Protein AF-A0A8I1B5H4-F1 (afdb_monomer_lite)

Radius of gyration: 19.74 Å; chains: 1; bounding box: 43×34×50 Å

Organism: Burkholderia cepacia (NCBI:txid292)

Structure (mmCIF, N/CA/C/O backbone):
data_AF-A0A8I1B5H4-F1
#
_entry.id   AF-A0A8I1B5H4-F1
#
loop_
_atom_site.group_PDB
_atom_site.id
_atom_site.type_symbol
_atom_site.label_atom_id
_atom_site.label_alt_id
_atom_site.label_comp_id
_atom_site.label_asym_id
_atom_site.label_entity_id
_atom_site.label_seq_id
_atom_site.pdbx_PDB_ins_code
_atom_site.Cartn_x
_atom_site.Cartn_y
_atom_site.Cartn_z
_atom_site.occupancy
_atom_site.B_iso_or_equiv
_atom_site.auth_seq_id
_atom_site.auth_comp_id
_atom_site.auth_asym_id
_atom_site.auth_atom_id
_atom_site.pdbx_PDB_model_num
ATOM 1 N N . PRO A 1 1 ? -7.397 -10.567 -2.895 1.00 90.12 1 PRO A N 1
ATOM 2 C CA . PRO A 1 1 ? -8.429 -9.904 -2.059 1.00 90.12 1 PRO A CA 1
ATOM 3 C C . PRO A 1 1 ? -8.991 -10.766 -0.910 1.00 90.12 1 PRO A C 1
ATOM 5 O O . PRO A 1 1 ? -9.251 -10.203 0.142 1.00 90.12 1 PRO A O 1
ATOM 8 N N . HIS A 1 2 ? -9.172 -12.089 -1.064 1.00 95.25 2 HIS A N 1
ATOM 9 C CA . HIS A 1 2 ? -9.744 -12.956 -0.008 1.00 95.25 2 HIS A CA 1
ATOM 10 C C . HIS A 1 2 ? -8.944 -12.975 1.310 1.00 95.25 2 HIS A C 1
ATOM 12 O O . HIS A 1 2 ? -9.515 -13.156 2.378 1.00 95.25 2 HIS A O 1
ATOM 18 N N . GLU A 1 3 ? -7.638 -12.713 1.243 1.00 96.12 3 GLU A N 1
ATOM 19 C CA . GLU A 1 3 ? -6.755 -12.538 2.408 1.00 96.12 3 GLU A CA 1
ATOM 20 C C . GLU A 1 3 ? -6.475 -11.057 2.727 1.00 96.12 3 GLU A C 1
ATOM 22 O O . GLU A 1 3 ? -5.447 -10.719 3.315 1.00 96.12 3 GLU A O 1
ATOM 27 N N . LEU A 1 4 ? -7.339 -10.152 2.251 1.00 98.38 4 LEU A N 1
ATOM 28 C CA . LEU A 1 4 ? -7.228 -8.686 2.337 1.00 98.38 4 LEU A CA 1
ATOM 29 C C . LEU A 1 4 ? -6.009 -8.071 1.629 1.00 98.38 4 LEU A C 1
ATOM 31 O O . LEU A 1 4 ? -5.849 -6.850 1.637 1.00 98.38 4 LEU A O 1
ATOM 35 N N . VAL A 1 5 ? -5.166 -8.893 0.994 1.00 98.25 5 VAL A N 1
ATOM 36 C CA . VAL A 1 5 ? -3.992 -8.453 0.231 1.00 98.25 5 VAL A CA 1
ATOM 37 C C . VAL A 1 5 ? -4.422 -7.710 -1.034 1.00 98.25 5 VAL A C 1
ATOM 39 O O . VAL A 1 5 ? -5.245 -8.210 -1.816 1.00 98.25 5 VAL A O 1
ATOM 42 N N . VAL A 1 6 ? -3.819 -6.534 -1.220 1.00 98.12 6 VAL A N 1
ATOM 43 C CA . VAL A 1 6 ? -4.014 -5.612 -2.341 1.00 98.12 6 VAL A CA 1
ATOM 44 C C . VAL A 1 6 ? -2.845 -5.714 -3.329 1.00 98.12 6 VAL A C 1
ATOM 46 O O . VAL A 1 6 ? -3.059 -6.078 -4.481 1.00 98.12 6 VAL A O 1
ATOM 49 N N . TYR A 1 7 ? -1.607 -5.434 -2.897 1.00 97.44 7 TYR A N 1
ATOM 50 C CA . TYR A 1 7 ? -0.394 -5.562 -3.722 1.00 97.44 7 TYR A CA 1
ATOM 51 C C . TYR A 1 7 ? 0.890 -5.609 -2.873 1.00 97.44 7 TYR A C 1
ATOM 53 O O . TYR A 1 7 ? 0.864 -5.368 -1.668 1.00 97.44 7 TYR A O 1
ATOM 61 N N . GLY A 1 8 ? 2.032 -5.872 -3.524 1.00 94.56 8 GLY A N 1
ATOM 62 C CA . GLY A 1 8 ? 3.361 -5.704 -2.921 1.00 94.56 8 GLY A CA 1
ATOM 63 C C . GLY A 1 8 ? 3.672 -6.718 -1.820 1.00 94.56 8 GLY A C 1
ATOM 64 O O . GLY A 1 8 ? 4.007 -6.331 -0.705 1.00 94.56 8 GLY A O 1
ATOM 65 N N . GLY A 1 9 ? 3.530 -8.011 -2.120 1.00 95.81 9 GLY A N 1
ATOM 66 C CA . GLY A 1 9 ? 3.658 -9.070 -1.120 1.00 95.81 9 GLY A CA 1
ATOM 67 C C . GLY A 1 9 ? 2.400 -9.139 -0.260 1.00 95.81 9 GLY A C 1
ATOM 68 O O . GLY A 1 9 ? 1.340 -9.486 -0.769 1.00 95.81 9 GLY A O 1
ATOM 69 N N . ILE A 1 10 ? 2.513 -8.777 1.019 1.00 97.69 10 ILE A N 1
ATOM 70 C CA . ILE A 1 10 ? 1.434 -8.868 2.020 1.00 97.69 10 ILE A CA 1
ATOM 71 C C . ILE A 1 10 ? 0.784 -7.512 2.349 1.00 97.69 10 ILE A C 1
ATOM 73 O O . ILE A 1 10 ? 0.259 -7.326 3.444 1.00 97.69 10 ILE A O 1
ATOM 77 N N . GLY A 1 11 ? 0.834 -6.540 1.432 1.00 98.19 11 GLY A N 1
ATOM 78 C CA . GLY A 1 11 ? 0.196 -5.234 1.622 1.00 98.19 11 GLY A CA 1
ATOM 79 C C . GLY A 1 11 ? -1.324 -5.371 1.700 1.00 98.19 11 GLY A C 1
ATOM 80 O O . GLY A 1 11 ? -1.953 -5.709 0.696 1.00 98.19 11 GLY A O 1
ATOM 81 N N . ARG A 1 12 ? -1.919 -5.123 2.873 1.00 98.75 12 ARG A N 1
ATOM 82 C CA . ARG A 1 12 ? -3.348 -5.362 3.151 1.00 98.75 12 ARG A CA 1
ATOM 83 C C . ARG A 1 12 ? -4.142 -4.074 3.370 1.00 98.75 12 ARG A C 1
ATOM 85 O O . ARG A 1 12 ? -3.592 -3.054 3.775 1.00 98.75 12 ARG A O 1
ATOM 92 N N . ALA A 1 13 ? -5.451 -4.152 3.121 1.00 98.75 13 ALA A N 1
ATOM 93 C CA . ALA A 1 13 ? -6.395 -3.047 3.333 1.00 98.75 13 ALA A CA 1
ATOM 94 C C . ALA A 1 13 ? -6.891 -2.919 4.789 1.00 98.75 13 ALA A C 1
ATOM 96 O O . ALA A 1 13 ? -7.221 -1.821 5.239 1.00 98.75 13 ALA A O 1
ATOM 97 N N . ALA A 1 14 ? -6.944 -4.034 5.519 1.00 98.81 14 ALA A N 1
ATOM 98 C CA . ALA A 1 14 ? -7.291 -4.120 6.936 1.00 98.81 14 ALA A CA 1
ATOM 99 C C . ALA A 1 14 ? -6.529 -5.292 7.573 1.00 98.81 14 ALA A C 1
ATOM 101 O O . ALA A 1 14 ? -6.043 -6.174 6.860 1.00 98.81 14 ALA A O 1
ATOM 102 N N . ARG A 1 15 ? -6.407 -5.301 8.907 1.00 98.81 15 ARG A N 1
ATOM 103 C CA . ARG A 1 15 ? -5.566 -6.278 9.621 1.00 98.81 15 ARG A CA 1
ATOM 104 C C . ARG A 1 15 ? -6.038 -7.716 9.425 1.00 98.81 15 ARG A C 1
ATOM 106 O O . ARG A 1 15 ? -5.252 -8.604 9.126 1.00 98.81 15 ARG A O 1
ATOM 113 N N . ASN A 1 16 ? -7.331 -7.922 9.618 1.00 98.75 16 ASN A N 1
ATOM 114 C CA . ASN A 1 16 ? -8.046 -9.177 9.451 1.00 98.75 16 ASN A CA 1
ATOM 115 C C . ASN A 1 16 ? -9.522 -8.853 9.155 1.00 98.75 16 ASN A C 1
ATOM 117 O O . ASN A 1 16 ? -9.916 -7.682 9.164 1.00 98.75 16 ASN A O 1
ATOM 121 N N . TRP A 1 17 ? -10.329 -9.873 8.862 1.00 98.75 17 TRP A N 1
ATOM 122 C CA . TRP A 1 17 ? -11.728 -9.677 8.468 1.00 98.75 17 TRP A CA 1
ATOM 123 C C . TRP A 1 17 ? -12.580 -9.028 9.565 1.00 98.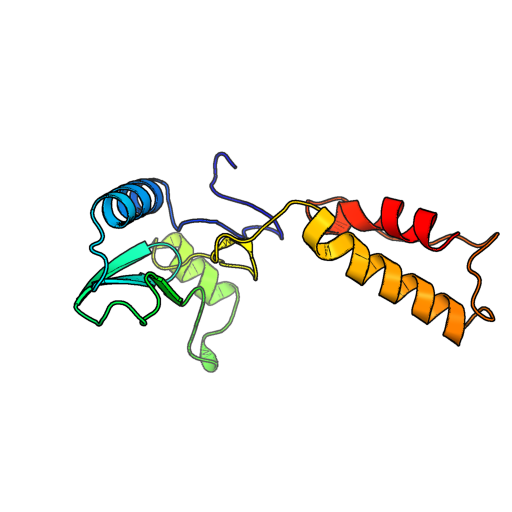75 17 TRP A C 1
ATOM 125 O O . TRP A 1 17 ? -13.359 -8.131 9.269 1.00 98.75 17 TRP A O 1
ATOM 135 N N . GLU A 1 18 ? -12.346 -9.368 10.833 1.00 98.75 18 GLU A N 1
ATOM 136 C CA . GLU A 1 18 ? -13.017 -8.709 11.961 1.00 98.75 18 GLU A CA 1
ATOM 137 C C . GLU A 1 18 ? -12.728 -7.197 11.989 1.00 98.75 18 GLU A C 1
ATOM 139 O O . GLU A 1 18 ? -13.633 -6.378 12.147 1.00 98.75 18 GLU A O 1
ATOM 144 N N . CYS A 1 19 ? -11.468 -6.802 11.773 1.00 98.88 19 CYS A N 1
ATOM 145 C CA . CYS A 1 19 ? -11.093 -5.393 11.687 1.00 98.88 19 CYS A CA 1
ATOM 146 C C . CYS A 1 19 ? -11.708 -4.707 10.462 1.00 98.88 19 CYS A C 1
ATOM 148 O O . CYS A 1 19 ? -12.102 -3.548 10.568 1.00 98.88 19 CYS A O 1
ATOM 150 N N . TYR A 1 20 ? -11.800 -5.398 9.321 1.00 98.88 20 TYR A N 1
ATOM 151 C CA . TYR A 1 20 ? -12.475 -4.882 8.128 1.00 98.88 20 TYR A CA 1
ATOM 152 C C . TYR A 1 20 ? -13.948 -4.569 8.422 1.00 98.88 20 TYR A C 1
ATOM 154 O O . TYR A 1 20 ? -14.383 -3.434 8.217 1.00 98.88 20 TYR A O 1
ATOM 162 N N . ASP A 1 21 ? -14.688 -5.530 8.975 1.00 98.81 21 ASP A N 1
ATOM 163 C CA . ASP A 1 21 ? -16.107 -5.363 9.297 1.00 98.81 21 ASP A CA 1
ATOM 164 C C . ASP A 1 21 ? -16.319 -4.239 10.321 1.00 98.81 21 ASP A C 1
ATOM 166 O O . ASP A 1 21 ? -17.229 -3.414 10.183 1.00 98.81 21 ASP A O 1
ATOM 170 N N . ALA A 1 22 ? -15.433 -4.144 11.317 1.00 98.81 22 ALA A N 1
ATOM 171 C CA . ALA A 1 22 ? -15.449 -3.072 12.304 1.00 98.81 22 ALA A CA 1
ATOM 172 C C . ALA A 1 22 ? -15.153 -1.691 11.688 1.00 98.81 22 ALA A C 1
ATOM 174 O O . ALA A 1 22 ? -15.813 -0.721 12.058 1.00 98.81 22 ALA A O 1
ATOM 175 N N . ILE A 1 23 ? -14.218 -1.584 10.733 1.00 98.88 23 ILE A N 1
ATOM 176 C CA . ILE A 1 23 ? -13.941 -0.333 10.002 1.00 98.88 23 ILE A CA 1
ATOM 177 C C . ILE A 1 23 ? -15.176 0.083 9.206 1.00 98.88 23 ILE A C 1
ATOM 179 O O . ILE A 1 23 ? -15.608 1.227 9.311 1.00 98.88 23 ILE A O 1
ATOM 183 N N . VAL A 1 24 ? -15.783 -0.842 8.457 1.00 98.88 24 VAL A N 1
ATOM 184 C CA . VAL A 1 24 ? -16.998 -0.563 7.677 1.00 98.88 24 VAL A CA 1
ATOM 185 C C . VAL A 1 24 ? -18.129 -0.087 8.589 1.00 98.88 24 VAL A C 1
ATOM 187 O O . VAL A 1 24 ? -18.803 0.893 8.273 1.00 98.88 24 VAL A O 1
ATOM 190 N N . LYS A 1 25 ? -18.329 -0.745 9.737 1.00 98.81 25 LYS A N 1
ATOM 191 C CA . LYS A 1 25 ? -19.328 -0.335 10.730 1.00 98.81 25 LYS A CA 1
ATOM 192 C C . LYS A 1 25 ? -19.023 1.043 11.318 1.00 98.81 25 LYS A C 1
ATOM 194 O O . LYS A 1 25 ? -19.946 1.836 11.463 1.00 98.81 25 LYS A O 1
ATOM 199 N N . ALA A 1 26 ? -17.768 1.327 11.662 1.00 98.69 26 ALA A N 1
ATOM 200 C CA . ALA A 1 26 ? -17.371 2.618 12.215 1.00 98.69 26 ALA A CA 1
ATOM 201 C C . ALA A 1 26 ? -17.603 3.747 11.203 1.00 98.69 26 ALA A C 1
ATOM 203 O O . ALA A 1 26 ? -18.253 4.726 11.536 1.00 98.69 26 ALA A O 1
ATOM 204 N N . LEU A 1 27 ? -17.169 3.573 9.950 1.00 98.75 27 LEU A N 1
ATOM 205 C CA . LEU A 1 27 ? -17.339 4.573 8.891 1.00 98.75 27 LEU A CA 1
ATOM 206 C C . LEU A 1 27 ? -18.811 4.877 8.583 1.00 98.75 27 LEU A C 1
ATOM 208 O O . LEU A 1 27 ? -19.143 6.022 8.305 1.00 98.75 27 LEU A O 1
ATOM 212 N N . LYS A 1 28 ? -19.699 3.876 8.648 1.00 98.75 28 LYS A N 1
ATOM 213 C CA . LYS A 1 28 ? -21.146 4.070 8.439 1.00 98.75 28 LYS A CA 1
ATOM 214 C C . LYS A 1 28 ? -21.831 4.882 9.542 1.00 98.75 28 LYS A C 1
ATOM 216 O O . LYS A 1 28 ? -22.896 5.426 9.281 1.00 98.75 28 LYS A O 1
ATOM 221 N N . ASN A 1 29 ? -21.254 4.918 10.742 1.00 98.56 29 ASN A N 1
ATOM 222 C CA . ASN A 1 29 ? -21.813 5.607 11.909 1.00 98.56 29 ASN A CA 1
ATOM 223 C C . ASN A 1 29 ? -20.986 6.840 12.316 1.00 98.56 29 ASN A C 1
ATOM 225 O O . ASN A 1 29 ? -21.217 7.374 13.392 1.00 98.56 29 ASN A O 1
ATOM 229 N N . LEU A 1 30 ? -19.980 7.230 11.524 1.00 98.62 30 LEU A N 1
ATOM 230 C CA . LEU A 1 30 ? -19.071 8.322 11.865 1.00 98.62 30 LEU A CA 1
ATOM 231 C C . LEU A 1 30 ? -19.748 9.667 11.585 1.00 98.62 30 LEU A C 1
ATOM 233 O O . LEU A 1 30 ? -20.145 9.924 10.446 1.00 98.62 30 LEU A O 1
ATOM 237 N N . GLU A 1 31 ? -19.836 10.526 12.596 1.00 98.69 31 GLU A N 1
ATOM 238 C CA . GLU A 1 31 ? -20.446 11.848 12.448 1.00 98.69 31 GLU A CA 1
ATOM 239 C C . GLU A 1 31 ? -19.525 12.841 11.710 1.00 98.69 31 GLU A C 1
ATOM 241 O O . GLU A 1 31 ? -18.309 12.643 11.579 1.00 98.69 31 GLU A O 1
ATOM 246 N N . SER A 1 32 ? -20.098 13.946 11.212 1.00 98.50 32 SER A N 1
ATOM 247 C CA . SER A 1 32 ? -19.364 14.957 10.430 1.00 98.50 32 SER A CA 1
ATOM 248 C C . SER A 1 32 ? -18.251 15.649 11.215 1.00 98.50 32 SER A C 1
ATOM 250 O O . SER A 1 32 ? -17.323 16.169 10.600 1.00 98.50 32 SER A O 1
ATOM 252 N N 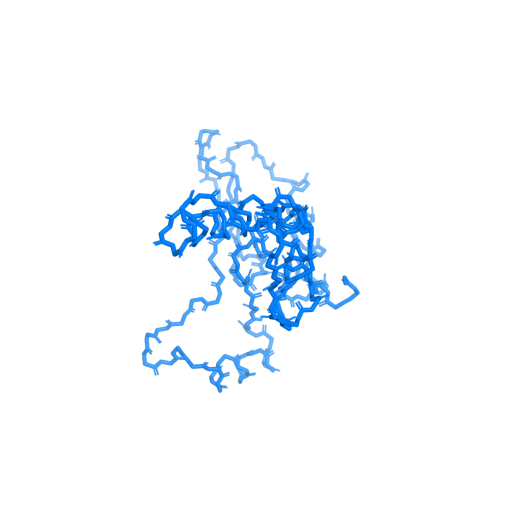. ASP A 1 33 ? -18.307 15.648 12.546 1.00 98.69 33 ASP A N 1
ATOM 253 C CA . ASP A 1 33 ? -17.327 16.264 13.436 1.00 98.69 33 ASP A CA 1
ATOM 254 C C . ASP A 1 33 ? -16.480 15.245 14.216 1.00 98.69 33 ASP A C 1
ATOM 256 O O . ASP A 1 33 ? -15.793 15.619 15.164 1.00 98.69 33 ASP A O 1
ATOM 260 N N . GLU A 1 34 ? -16.460 13.978 13.797 1.00 98.88 34 GLU A N 1
ATOM 261 C CA . GLU A 1 34 ? -15.671 12.909 14.418 1.00 98.88 34 GLU A CA 1
ATOM 262 C C . GLU A 1 34 ? -14.496 12.447 13.544 1.00 98.88 34 GLU A C 1
ATOM 264 O O . GLU A 1 34 ? -14.468 12.644 12.328 1.00 98.88 34 GLU A O 1
ATOM 269 N N . THR A 1 35 ? -13.501 11.812 14.163 1.00 98.94 35 THR A N 1
ATOM 270 C CA . THR A 1 35 ? -12.344 11.216 13.486 1.00 98.94 35 THR A CA 1
ATOM 271 C C . THR A 1 35 ? -12.109 9.787 13.973 1.00 98.94 35 THR A C 1
ATOM 273 O O . THR A 1 35 ? -11.899 9.553 15.165 1.00 98.94 35 THR A O 1
ATOM 276 N N . LEU A 1 36 ? -12.084 8.831 13.041 1.00 98.94 36 LEU A N 1
ATOM 277 C CA . LEU A 1 36 ? -11.697 7.440 13.274 1.00 98.94 36 LEU A CA 1
ATOM 278 C C . LEU A 1 36 ? -10.169 7.290 13.268 1.00 98.94 36 LEU A C 1
ATOM 280 O O . LEU A 1 36 ? -9.496 7.717 12.330 1.00 98.94 36 LEU A O 1
ATOM 284 N N . LEU A 1 37 ? -9.624 6.608 14.274 1.00 98.94 37 LEU A N 1
ATOM 285 C CA . LEU A 1 37 ? -8.221 6.207 14.326 1.00 98.94 37 LEU A CA 1
ATOM 286 C C . LEU A 1 37 ? -8.062 4.749 13.892 1.00 98.94 37 LEU A C 1
ATOM 288 O O . LEU A 1 37 ? -8.649 3.839 14.487 1.00 98.94 37 LEU A O 1
ATOM 292 N N . VAL A 1 38 ? -7.215 4.522 12.887 1.00 98.94 38 VAL A N 1
ATOM 293 C CA . VAL A 1 38 ? -6.832 3.187 12.416 1.00 98.94 38 VAL A CA 1
ATOM 294 C C . VAL A 1 38 ? -5.358 2.941 12.725 1.00 98.94 38 VAL A C 1
ATOM 296 O O . VAL A 1 38 ? -4.470 3.612 12.199 1.00 98.94 38 VAL A O 1
ATOM 299 N N . GLN A 1 39 ? -5.089 1.944 13.564 1.00 98.88 39 GLN A N 1
ATOM 300 C CA . GLN A 1 39 ? -3.739 1.509 13.917 1.00 98.88 39 GLN A CA 1
ATOM 301 C C . GLN A 1 39 ? -3.462 0.168 13.245 1.00 98.88 39 GLN A C 1
ATOM 303 O O . GLN A 1 39 ? -4.139 -0.815 13.538 1.00 98.88 39 GLN A O 1
ATOM 308 N N . SER A 1 40 ? -2.484 0.109 12.339 1.00 98.69 40 SER A N 1
ATOM 309 C CA . SER A 1 40 ? -2.129 -1.091 11.558 1.00 98.69 40 SER A CA 1
ATOM 310 C C . SER A 1 40 ? -3.365 -1.877 11.106 1.00 98.69 40 SER A C 1
ATOM 312 O O . SER A 1 40 ? -3.555 -3.028 11.497 1.00 98.69 40 SER A O 1
ATOM 314 N N . GLY A 1 41 ? -4.257 -1.204 10.375 1.00 98.75 41 GLY A N 1
ATOM 315 C CA . GLY A 1 41 ? -5.484 -1.784 9.821 1.00 98.75 41 GLY A CA 1
ATOM 316 C C . GLY A 1 41 ? -6.563 -2.208 10.817 1.00 98.75 41 GLY A C 1
ATOM 317 O O . GLY A 1 41 ? -7.450 -2.962 10.422 1.00 98.75 41 GLY A O 1
ATOM 318 N N . LYS A 1 42 ? -6.490 -1.780 12.084 1.00 98.94 42 LYS A N 1
ATOM 319 C CA . LYS A 1 42 ? -7.513 -2.009 13.116 1.00 98.94 42 LYS A CA 1
ATOM 320 C C . LYS A 1 42 ? -8.149 -0.678 13.537 1.00 98.94 42 LYS A C 1
ATOM 322 O O . LYS A 1 42 ? -7.397 0.252 13.828 1.00 98.94 42 LYS A O 1
ATOM 327 N N . PRO A 1 43 ? -9.487 -0.571 13.620 1.00 98.81 43 PRO A N 1
ATOM 328 C CA . PRO A 1 43 ? -10.146 0.618 14.154 1.00 98.81 43 PRO A CA 1
ATOM 329 C C . PRO A 1 43 ? -10.008 0.618 15.682 1.00 98.81 43 PRO A C 1
ATOM 331 O O . PRO A 1 43 ? -10.493 -0.297 16.347 1.00 98.81 43 PRO A O 1
ATOM 334 N N . VAL A 1 44 ? -9.300 1.598 16.246 1.00 98.75 44 VAL A N 1
ATOM 335 C CA . VAL A 1 44 ? -8.944 1.606 17.682 1.00 98.75 44 VAL A CA 1
ATOM 336 C C . VAL A 1 44 ? -9.658 2.675 18.502 1.00 98.75 44 VAL A C 1
ATOM 338 O O . VAL A 1 44 ? -9.666 2.585 19.725 1.00 98.75 44 VAL A O 1
ATOM 341 N N . GLY A 1 45 ? -10.277 3.663 17.861 1.00 98.62 45 GLY A N 1
ATOM 342 C CA . GLY A 1 45 ? -11.049 4.680 18.565 1.00 98.62 45 GLY A CA 1
ATOM 343 C C . GLY A 1 45 ? -11.671 5.697 17.622 1.00 98.62 45 GLY A C 1
ATOM 344 O O . GLY A 1 45 ? -11.187 5.892 16.509 1.00 98.62 45 GLY A O 1
ATOM 345 N N . VAL A 1 46 ? -12.734 6.339 18.090 1.00 98.81 46 VAL A N 1
ATOM 346 C CA . VAL A 1 46 ? -13.379 7.482 17.443 1.00 98.81 46 VAL A CA 1
ATOM 347 C C . VAL A 1 46 ? -13.374 8.623 18.448 1.00 98.81 46 VAL A C 1
ATOM 349 O O . VAL A 1 46 ? -13.689 8.413 19.619 1.00 98.81 46 VAL A O 1
ATOM 352 N N . PHE A 1 47 ? -12.977 9.810 18.005 1.00 98.81 47 PHE A N 1
ATOM 353 C CA . PHE A 1 47 ? -12.916 11.002 18.843 1.00 98.81 47 PHE A CA 1
ATOM 354 C C . PHE A 1 47 ? -13.600 12.166 18.142 1.00 98.81 47 PHE A C 1
ATOM 356 O O . PHE A 1 47 ? -13.437 12.348 16.936 1.00 98.81 47 PHE A O 1
ATOM 363 N N . LYS A 1 48 ? -14.311 12.987 18.915 1.00 98.69 48 LYS A N 1
ATOM 364 C CA . LYS A 1 48 ? -14.843 14.259 18.433 1.00 98.69 48 LYS A CA 1
ATOM 365 C C . LYS A 1 48 ? -13.687 15.211 18.127 1.00 98.69 48 LYS A C 1
ATOM 367 O O . LYS A 1 48 ? -12.821 15.437 18.972 1.00 98.69 48 LYS A O 1
ATOM 372 N N . THR A 1 49 ? -13.683 15.754 16.921 1.00 98.69 49 THR A N 1
ATOM 373 C CA . THR A 1 49 ? -12.751 16.768 16.433 1.00 98.69 49 THR A CA 1
ATOM 374 C C . THR A 1 49 ? -13.555 17.978 15.942 1.00 98.69 49 THR A C 1
ATOM 376 O O . THR A 1 49 ? -14.116 18.706 16.759 1.00 98.69 49 THR A O 1
ATOM 379 N N . HIS A 1 50 ? -13.607 18.221 14.633 1.00 98.56 50 HIS A N 1
ATOM 380 C CA . HIS A 1 50 ? -14.427 19.248 13.991 1.00 98.56 50 HIS A CA 1
ATOM 381 C C . HIS A 1 50 ? -14.616 18.928 12.500 1.00 98.56 50 HIS A C 1
ATOM 383 O O . HIS A 1 50 ? -13.874 18.132 11.923 1.00 98.56 50 HIS A O 1
ATOM 389 N N . GLU A 1 51 ? -15.556 19.591 11.827 1.00 98.44 51 GLU A N 1
ATOM 390 C CA . GLU A 1 51 ? -15.926 19.274 10.436 1.00 98.44 51 GLU A CA 1
ATOM 391 C C . GLU A 1 51 ? -14.765 19.397 9.437 1.00 98.44 51 GLU A C 1
ATOM 393 O O . GLU A 1 51 ? -14.623 18.567 8.547 1.00 98.44 51 GLU A O 1
ATOM 398 N N . ASN A 1 52 ? -13.856 20.354 9.639 1.00 98.44 52 ASN A N 1
ATOM 399 C CA . ASN A 1 52 ? -12.673 20.527 8.780 1.00 98.44 52 ASN A CA 1
ATOM 400 C C . ASN A 1 52 ? -11.491 19.585 9.102 1.00 98.44 52 ASN A C 1
ATOM 402 O O . ASN A 1 52 ? -10.436 19.702 8.483 1.00 98.44 52 ASN A O 1
ATOM 406 N N . SER A 1 53 ? -11.616 18.703 10.099 1.00 98.56 53 SER A N 1
ATOM 407 C CA . SER A 1 53 ? -10.581 17.712 10.419 1.00 98.56 53 SER A CA 1
ATOM 408 C C . SER A 1 53 ? -10.685 16.496 9.496 1.00 98.56 53 SER A C 1
ATOM 410 O O . SER A 1 53 ? -11.770 16.196 8.994 1.00 98.56 53 SER A O 1
ATOM 412 N N . PRO A 1 54 ? -9.593 15.736 9.297 1.00 98.75 54 PRO A N 1
ATOM 413 C CA . PRO A 1 54 ? -9.676 14.445 8.630 1.00 98.75 54 PRO A CA 1
ATOM 414 C C . PRO A 1 54 ? -10.684 13.524 9.327 1.00 98.75 54 PRO A C 1
ATOM 416 O O . PRO A 1 54 ? -10.654 13.368 10.547 1.00 98.75 54 PRO A O 1
ATOM 419 N N . ARG A 1 55 ? -11.545 12.862 8.549 1.00 98.75 55 ARG A N 1
ATOM 420 C CA . ARG A 1 55 ? -12.490 11.857 9.071 1.00 98.75 55 ARG A CA 1
ATOM 421 C C . ARG A 1 55 ? -11.792 10.573 9.518 1.00 98.75 55 ARG A C 1
ATOM 423 O O . ARG A 1 55 ? -12.289 9.871 10.389 1.00 98.75 55 ARG A O 1
ATOM 430 N N . VAL A 1 56 ? -10.629 10.266 8.946 1.00 98.88 56 VAL A N 1
ATOM 431 C CA . VAL A 1 56 ? -9.844 9.078 9.287 1.00 98.88 56 VAL A CA 1
ATOM 432 C C . VAL A 1 56 ? -8.372 9.455 9.385 1.00 98.88 56 VAL A C 1
ATOM 434 O O . VAL A 1 56 ? -7.836 10.110 8.493 1.00 98.88 56 VAL A O 1
ATOM 437 N N . LEU A 1 57 ? -7.716 9.013 10.454 1.00 98.88 57 LEU A N 1
ATOM 438 C CA . LEU A 1 57 ? -6.267 9.082 10.621 1.00 98.88 57 LEU A CA 1
ATOM 439 C C . LEU A 1 57 ? -5.707 7.665 10.717 1.00 98.88 57 LEU A C 1
ATOM 441 O O . LEU A 1 57 ? -6.226 6.826 11.454 1.00 98.88 57 LEU A O 1
ATOM 445 N N . ILE A 1 58 ? -4.643 7.398 9.961 1.00 98.94 58 ILE A N 1
ATOM 446 C CA . ILE A 1 58 ? -4.107 6.050 9.775 1.00 98.94 58 ILE A CA 1
ATOM 447 C C . ILE A 1 58 ? -2.620 6.034 10.117 1.00 98.94 58 ILE A C 1
ATOM 449 O O . ILE A 1 58 ? -1.841 6.817 9.579 1.00 98.94 58 ILE A O 1
ATOM 453 N N . ALA A 1 59 ? -2.219 5.092 10.969 1.00 98.88 59 ALA A N 1
ATOM 454 C CA . ALA A 1 59 ? -0.823 4.796 11.264 1.00 98.88 59 ALA A CA 1
ATOM 455 C C . ALA A 1 59 ? -0.588 3.284 11.151 1.00 98.88 59 ALA A C 1
ATOM 457 O O . ALA A 1 59 ? -0.973 2.514 12.034 1.00 98.88 59 ALA A O 1
ATOM 458 N N . ASN A 1 60 ? 0.045 2.849 10.059 1.00 98.75 60 ASN A N 1
ATOM 459 C CA . ASN A 1 60 ? 0.275 1.434 9.762 1.00 98.75 60 ASN A CA 1
ATOM 460 C C . ASN A 1 60 ? 1.761 1.079 9.842 1.00 98.75 60 ASN A C 1
ATOM 462 O O . ASN A 1 60 ? 2.599 1.833 9.362 1.00 98.75 60 ASN A O 1
ATOM 466 N N . SER A 1 61 ? 2.067 -0.098 10.396 1.00 98.50 61 SER A N 1
ATOM 467 C CA . SER A 1 61 ? 3.389 -0.749 10.310 1.00 98.50 61 SER A CA 1
ATOM 468 C C . SER A 1 61 ? 4.562 0.000 10.961 1.00 98.50 61 SER A C 1
ATOM 470 O O . SER A 1 61 ? 5.709 -0.405 10.796 1.00 98.50 61 SER A O 1
ATOM 472 N N . ASN A 1 62 ? 4.294 1.067 11.715 1.00 98.69 62 ASN A N 1
ATOM 473 C CA . ASN A 1 62 ? 5.327 1.810 12.429 1.00 98.69 62 ASN A CA 1
ATOM 474 C C . ASN A 1 62 ? 5.891 0.971 13.582 1.00 98.69 62 ASN A C 1
ATOM 476 O O . ASN A 1 62 ? 5.138 0.496 14.433 1.00 98.69 62 ASN A O 1
ATOM 480 N N . LEU A 1 63 ? 7.215 0.842 13.623 1.00 98.69 63 LEU A N 1
ATOM 481 C CA . LEU A 1 63 ? 7.973 0.191 14.688 1.00 98.69 63 LEU A CA 1
ATOM 482 C C . LEU A 1 63 ? 9.085 1.136 15.144 1.00 98.69 63 LEU A C 1
ATOM 484 O O . LEU A 1 63 ? 9.618 1.912 14.349 1.00 98.69 63 LEU A O 1
ATOM 488 N N . VAL A 1 64 ? 9.441 1.079 16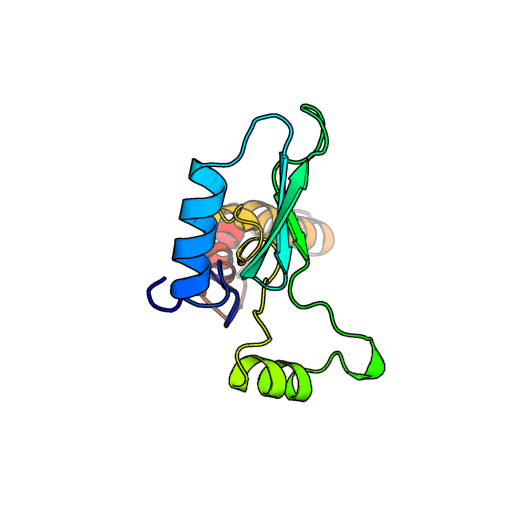.427 1.00 98.62 64 VAL A N 1
ATOM 489 C CA . VAL A 1 64 ? 10.597 1.828 16.939 1.00 98.62 64 VAL A CA 1
ATOM 490 C C . VAL A 1 64 ? 11.858 1.334 16.207 1.00 98.62 64 VAL A C 1
ATOM 492 O O . VAL A 1 64 ? 11.984 0.122 16.034 1.00 98.62 64 VAL A O 1
ATOM 495 N N . PRO A 1 65 ? 12.804 2.204 15.787 1.00 98.56 65 PRO A N 1
ATOM 496 C CA . PRO A 1 65 ? 13.828 1.842 14.798 1.00 98.56 65 PRO A CA 1
ATOM 497 C C . PRO A 1 65 ? 14.662 0.600 15.122 1.00 98.56 65 PRO A C 1
ATOM 499 O O . PRO A 1 65 ? 14.955 -0.183 14.227 1.00 98.56 65 PRO A O 1
ATOM 502 N N . HIS A 1 66 ? 15.000 0.381 16.397 1.00 98.44 66 HIS A N 1
ATOM 503 C CA . HIS A 1 66 ? 15.738 -0.813 16.823 1.00 98.44 66 HIS A CA 1
ATOM 504 C C . HIS A 1 66 ? 15.003 -2.130 16.499 1.00 98.44 66 HIS A C 1
ATOM 506 O O . HIS A 1 66 ? 15.643 -3.142 16.241 1.00 98.44 66 HIS A O 1
ATOM 512 N N . TRP A 1 67 ? 13.669 -2.101 16.465 1.00 98.69 67 TRP A N 1
ATOM 513 C CA . TRP A 1 67 ? 12.791 -3.242 16.196 1.00 98.69 67 TRP A CA 1
ATOM 514 C C . TRP A 1 67 ? 12.171 -3.217 14.795 1.00 98.69 67 TRP A C 1
ATOM 516 O O . TRP A 1 67 ? 11.307 -4.039 14.495 1.00 98.69 67 TRP A O 1
ATOM 526 N N . ALA A 1 68 ? 12.560 -2.275 13.933 1.00 98.62 68 ALA A N 1
ATOM 527 C CA . ALA A 1 68 ? 12.000 -2.124 12.593 1.00 98.62 68 ALA A CA 1
ATOM 528 C C . ALA A 1 68 ? 12.577 -3.164 11.611 1.00 98.62 68 ALA A C 1
ATOM 530 O O . ALA A 1 68 ? 13.169 -2.812 10.591 1.00 98.62 68 ALA A O 1
ATOM 531 N N . THR A 1 69 ? 12.410 -4.451 11.930 1.00 98.75 69 THR A N 1
ATOM 532 C CA . THR A 1 69 ? 12.852 -5.592 11.116 1.00 98.75 69 THR A CA 1
ATOM 533 C C . THR A 1 69 ? 11.680 -6.491 10.732 1.00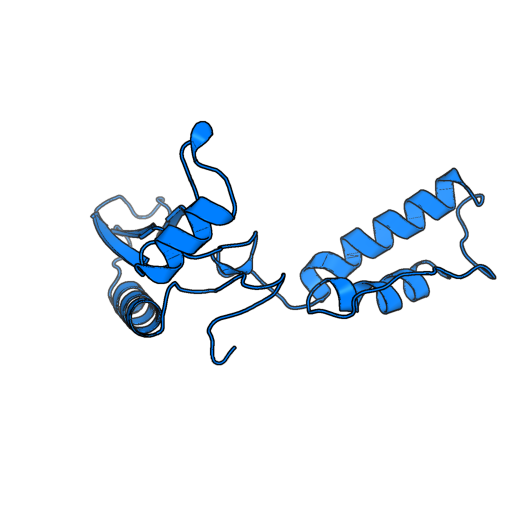 98.75 69 THR A C 1
ATOM 535 O O . THR A 1 69 ? 10.621 -6.476 11.368 1.00 98.75 69 THR A O 1
ATOM 538 N N . TRP A 1 70 ? 11.867 -7.298 9.687 1.00 98.69 70 TRP A N 1
ATOM 539 C CA . TRP A 1 70 ? 10.850 -8.254 9.249 1.00 98.69 70 TRP A CA 1
ATOM 540 C C . TRP A 1 70 ? 10.622 -9.369 10.266 1.00 98.69 70 TRP A C 1
ATOM 542 O O . TRP A 1 70 ? 9.489 -9.798 10.442 1.00 98.69 70 TRP A O 1
ATOM 552 N N . GLU A 1 71 ? 11.662 -9.816 10.967 1.00 98.75 71 GLU A N 1
ATOM 553 C CA . GLU A 1 71 ? 11.560 -10.854 11.995 1.00 98.75 71 GLU A CA 1
ATOM 554 C C . GLU A 1 71 ? 10.621 -10.407 13.117 1.00 98.75 71 GLU A C 1
ATOM 556 O O . GLU A 1 71 ? 9.684 -11.128 13.461 1.00 98.75 71 GLU A O 1
ATOM 561 N N . HIS A 1 72 ? 10.812 -9.187 13.630 1.00 98.75 72 HIS A N 1
ATOM 562 C CA . HIS A 1 72 ? 9.952 -8.652 14.681 1.00 98.75 72 HIS A CA 1
ATOM 563 C C . HIS A 1 72 ? 8.552 -8.301 14.162 1.00 98.75 72 HIS A C 1
ATOM 565 O O . HIS A 1 72 ? 7.556 -8.564 14.836 1.00 98.75 72 HIS A O 1
ATOM 571 N N . PHE A 1 73 ? 8.446 -7.769 12.939 1.00 98.81 73 PHE A N 1
ATOM 572 C CA . PHE A 1 73 ? 7.150 -7.565 12.294 1.00 98.81 73 PHE A CA 1
ATOM 573 C C . PHE A 1 73 ? 6.353 -8.878 12.208 1.00 98.81 73 PHE A C 1
ATOM 575 O O . PHE A 1 73 ? 5.185 -8.906 12.588 1.00 98.81 73 PHE A O 1
ATOM 582 N N . ASN A 1 74 ? 6.983 -9.969 11.762 1.00 98.69 74 ASN A N 1
ATOM 583 C CA . ASN A 1 74 ? 6.345 -11.278 11.614 1.00 98.69 74 ASN A CA 1
ATOM 584 C C . ASN A 1 74 ? 5.963 -11.886 12.970 1.00 98.69 74 ASN A C 1
ATOM 586 O O . ASN A 1 74 ? 4.904 -12.500 13.090 1.00 98.69 74 ASN A O 1
ATOM 590 N N . GLU A 1 75 ? 6.782 -11.681 14.007 1.00 98.75 75 GLU A N 1
ATOM 591 C CA . GLU A 1 75 ? 6.441 -12.054 15.384 1.00 98.75 75 GLU A CA 1
ATOM 592 C C . GLU A 1 75 ? 5.153 -11.354 15.852 1.00 98.75 75 GLU A C 1
ATOM 594 O O . GLU A 1 75 ? 4.281 -11.978 16.461 1.00 98.75 75 GLU A O 1
ATOM 599 N N . LEU A 1 76 ? 5.009 -10.059 15.556 1.00 98.81 76 LEU A N 1
ATOM 600 C CA . LEU A 1 76 ? 3.811 -9.285 15.882 1.00 98.81 76 LEU A CA 1
ATOM 601 C C . LEU A 1 76 ? 2.608 -9.680 15.014 1.00 98.81 76 LEU A C 1
ATOM 603 O O . LEU A 1 76 ? 1.494 -9.749 15.534 1.00 98.81 76 LEU A O 1
ATOM 607 N N . ASP A 1 77 ? 2.804 -9.964 13.724 1.00 98.50 77 ASP A N 1
ATOM 608 C CA . ASP A 1 77 ? 1.738 -10.412 12.812 1.00 98.50 77 ASP A CA 1
ATOM 609 C C . ASP A 1 77 ? 1.162 -11.760 13.265 1.00 98.50 77 ASP A C 1
ATOM 611 O O . ASP A 1 77 ? -0.051 -11.904 13.408 1.00 98.50 77 ASP A O 1
ATOM 615 N N . ALA A 1 78 ? 2.024 -12.708 13.650 1.00 98.44 78 ALA A N 1
ATOM 616 C CA . ALA A 1 78 ? 1.613 -13.998 14.209 1.00 98.44 78 ALA A CA 1
ATOM 617 C C . ALA A 1 78 ? 0.792 -13.863 15.509 1.00 98.44 78 ALA A C 1
ATOM 619 O O . ALA A 1 78 ? -0.040 -14.717 15.810 1.00 98.44 78 ALA A O 1
ATOM 620 N N . LYS A 1 79 ? 0.988 -12.775 16.267 1.00 98.62 79 LYS A N 1
ATOM 621 C CA . LYS A 1 79 ? 0.199 -12.427 17.463 1.00 98.62 79 LYS A CA 1
ATOM 622 C C . LYS A 1 79 ? -1.057 -11.597 17.145 1.00 98.62 79 LYS A C 1
ATOM 624 O O . LYS A 1 79 ? -1.758 -11.184 18.066 1.00 98.62 79 LYS A O 1
ATOM 629 N N . GLY A 1 80 ? -1.339 -11.299 15.873 1.00 98.38 80 GLY A N 1
ATOM 630 C CA . GLY A 1 80 ? -2.453 -10.439 15.450 1.00 98.38 80 GLY A CA 1
ATOM 631 C C . GLY A 1 80 ? -2.256 -8.948 15.766 1.00 98.38 80 GLY A C 1
ATOM 632 O O . GLY A 1 80 ? -3.222 -8.178 15.846 1.00 98.38 80 GLY A O 1
ATOM 633 N N . LEU A 1 81 ? -1.011 -8.516 15.981 1.00 98.69 81 LEU A N 1
ATOM 634 C CA . LEU A 1 81 ? -0.653 -7.153 16.391 1.00 98.69 81 LEU A CA 1
ATOM 635 C C . LEU A 1 81 ? -0.139 -6.279 15.241 1.00 98.69 81 LEU A C 1
ATOM 637 O O . LEU A 1 81 ? -0.037 -5.063 15.416 1.00 98.69 81 LEU A O 1
ATOM 641 N N . ALA A 1 82 ? 0.136 -6.860 14.073 1.00 98.69 82 ALA A N 1
ATOM 642 C CA . ALA A 1 82 ? 0.673 -6.142 12.925 1.00 98.69 82 ALA A CA 1
ATOM 643 C C . ALA A 1 82 ? -0.228 -6.235 11.690 1.00 98.69 82 ALA A C 1
ATOM 645 O O . ALA A 1 82 ? -1.111 -7.076 11.576 1.00 98.69 82 ALA A O 1
ATOM 646 N N . MET A 1 83 ? 0.003 -5.307 10.768 1.00 98.81 83 MET A N 1
ATOM 647 C CA . MET A 1 83 ? -0.470 -5.347 9.390 1.00 98.81 83 MET A CA 1
ATOM 648 C C . MET A 1 83 ? 0.555 -4.592 8.554 1.00 98.81 83 MET A C 1
ATOM 650 O O . MET A 1 83 ? 1.006 -3.519 8.969 1.00 98.81 83 MET A O 1
ATOM 654 N N . TYR A 1 84 ? 0.898 -5.111 7.376 1.00 98.75 84 TYR A N 1
ATOM 655 C CA . TYR A 1 84 ? 1.740 -4.397 6.426 1.00 98.75 84 TYR A CA 1
ATOM 656 C C . TYR A 1 84 ? 0.862 -3.500 5.549 1.00 98.75 84 TYR A C 1
ATOM 658 O O . TYR A 1 84 ? 0.042 -3.988 4.772 1.00 98.75 84 TYR A O 1
ATOM 666 N N . GLY A 1 85 ? 0.998 -2.182 5.703 1.00 98.44 85 GLY A N 1
ATOM 667 C CA . GLY A 1 85 ? 0.160 -1.206 5.000 1.00 98.44 85 GLY A CA 1
ATOM 668 C C . GLY A 1 85 ? 0.592 -0.912 3.567 1.00 98.44 85 GLY A C 1
ATOM 669 O O . GLY A 1 85 ? -0.196 -0.343 2.810 1.00 98.44 85 GLY A O 1
ATOM 670 N N . GLN A 1 86 ? 1.819 -1.288 3.185 1.00 98.12 86 GLN A N 1
ATOM 671 C CA . GLN A 1 86 ? 2.456 -0.774 1.967 1.00 98.12 86 GLN A CA 1
ATOM 672 C C . GLN A 1 86 ? 2.302 0.769 1.933 1.00 98.12 86 GLN A C 1
ATOM 674 O O . GLN A 1 86 ? 2.359 1.414 2.976 1.00 98.12 86 GLN A O 1
ATOM 679 N N . MET A 1 87 ? 2.100 1.372 0.766 1.00 98.31 87 MET A N 1
ATOM 680 C CA . MET A 1 87 ? 1.813 2.795 0.598 1.00 98.31 87 MET A CA 1
ATOM 681 C C . MET A 1 87 ? 0.304 3.023 0.470 1.00 98.31 87 MET A C 1
ATOM 683 O O . MET A 1 87 ? -0.301 3.660 1.328 1.00 98.31 87 MET A O 1
ATOM 687 N N . THR A 1 88 ? -0.319 2.474 -0.581 1.00 98.44 88 THR A N 1
ATOM 688 C CA . THR A 1 88 ? -1.730 2.747 -0.933 1.00 98.44 88 THR A CA 1
ATOM 689 C C . THR A 1 88 ? -2.703 1.637 -0.539 1.00 98.44 88 THR A C 1
ATOM 691 O O . THR A 1 88 ? -3.916 1.831 -0.605 1.00 98.44 88 THR A O 1
ATOM 694 N N . ALA A 1 89 ? -2.190 0.480 -0.098 1.00 98.38 89 ALA A N 1
ATOM 695 C CA . ALA A 1 89 ? -3.021 -0.650 0.313 1.00 98.38 89 ALA A CA 1
ATOM 696 C C . ALA A 1 89 ? -3.776 -0.333 1.614 1.00 98.38 89 ALA A C 1
ATOM 698 O O . ALA A 1 89 ? -5.005 -0.313 1.630 1.00 98.38 89 ALA A O 1
ATOM 699 N N . GLY A 1 90 ? -3.047 -0.008 2.684 1.00 98.44 90 GLY A N 1
ATOM 700 C CA . GLY A 1 90 ? -3.616 0.298 4.000 1.00 98.44 90 GLY A CA 1
ATOM 701 C C . GLY A 1 90 ? -4.150 1.725 4.159 1.00 98.44 90 GLY A C 1
ATOM 702 O O . GLY A 1 90 ? -4.604 2.067 5.246 1.00 98.44 90 GLY A O 1
ATOM 703 N N . SER A 1 91 ? -4.055 2.555 3.115 1.00 98.56 91 SER A N 1
ATOM 704 C CA . SER A 1 91 ? -4.567 3.936 3.070 1.00 98.56 91 SER A CA 1
ATOM 705 C C . SER A 1 91 ? -5.700 4.131 2.054 1.00 98.56 91 SER A C 1
ATOM 707 O O . SER A 1 91 ? -6.172 5.247 1.863 1.00 98.56 91 SER A O 1
ATOM 709 N N . TRP A 1 92 ? -6.160 3.034 1.439 1.00 98.62 92 TRP A N 1
ATOM 710 C CA . TRP A 1 92 ? -7.401 2.956 0.658 1.00 98.62 92 TRP A CA 1
ATOM 711 C C . TRP A 1 92 ? -7.453 3.864 -0.575 1.00 98.62 92 TRP A C 1
ATOM 713 O O . TRP A 1 92 ? -8.495 4.427 -0.901 1.00 98.62 92 TRP A O 1
ATOM 723 N N . ILE A 1 93 ? -6.334 3.971 -1.294 1.00 98.56 93 ILE A N 1
ATOM 724 C CA . ILE A 1 93 ? -6.254 4.766 -2.531 1.00 98.56 93 ILE A CA 1
ATOM 725 C C . ILE A 1 93 ? -5.560 4.016 -3.678 1.00 98.56 93 ILE A C 1
ATOM 727 O O . ILE A 1 93 ? -5.044 4.603 -4.626 1.00 98.56 93 ILE A O 1
ATOM 731 N N . TYR A 1 94 ? -5.529 2.684 -3.599 1.00 98.25 94 TYR A N 1
ATOM 732 C CA . TYR A 1 94 ? -4.998 1.847 -4.670 1.00 98.25 94 TYR A CA 1
ATOM 733 C C . TYR A 1 94 ? -5.964 1.787 -5.863 1.00 98.25 94 TYR A C 1
ATOM 735 O O . TYR A 1 94 ? -7.124 1.415 -5.703 1.00 98.25 94 TYR A O 1
ATOM 743 N N . ILE A 1 95 ? -5.464 2.086 -7.066 1.00 98.25 95 ILE A N 1
ATOM 744 C CA . ILE A 1 95 ? -6.248 2.128 -8.317 1.00 98.25 95 ILE A CA 1
ATOM 745 C C . ILE A 1 95 ? -5.773 1.095 -9.353 1.00 98.25 95 ILE A C 1
ATOM 747 O O . ILE A 1 95 ? -5.828 1.316 -10.561 1.00 98.25 95 ILE A O 1
ATOM 751 N N . GLY A 1 96 ? -5.255 -0.044 -8.890 1.00 96.38 96 GLY A N 1
ATOM 752 C CA . GLY A 1 96 ? -4.682 -1.055 -9.777 1.00 96.38 96 GLY A CA 1
ATOM 753 C C . GLY A 1 96 ? -3.303 -0.659 -10.312 1.00 96.38 96 GLY A C 1
ATOM 754 O O . GLY A 1 96 ? -2.625 0.222 -9.777 1.00 96.38 96 GLY A O 1
ATOM 755 N N . SER A 1 97 ? -2.883 -1.309 -11.396 1.00 96.00 97 SER A N 1
ATOM 756 C CA . SER A 1 97 ? -1.592 -1.043 -12.049 1.00 96.00 97 SER A CA 1
ATOM 757 C C . SER A 1 97 ? -1.483 0.379 -12.612 1.00 96.00 97 SER A C 1
ATOM 759 O O . SER A 1 97 ? -0.377 0.903 -12.754 1.00 96.00 97 SER A O 1
ATOM 761 N N . GLN A 1 98 ? -2.615 1.045 -12.872 1.00 97.69 98 GLN A N 1
ATOM 762 C CA . GLN A 1 98 ? -2.642 2.431 -13.340 1.00 97.69 98 GLN A CA 1
ATOM 763 C C . GLN A 1 98 ? -1.964 3.393 -12.358 1.00 97.69 98 GLN A C 1
ATOM 765 O O . GLN A 1 98 ? -1.359 4.369 -12.791 1.00 97.69 98 GLN A O 1
ATOM 770 N N . GLY A 1 99 ? -1.987 3.098 -11.054 1.00 97.12 99 GLY A N 1
ATOM 771 C CA . GLY A 1 99 ? -1.376 3.960 -10.039 1.00 97.12 99 GLY A CA 1
ATOM 772 C C . GLY A 1 99 ? 0.133 4.160 -10.206 1.00 97.12 99 GLY A C 1
ATOM 773 O O . GLY A 1 99 ? 0.666 5.140 -9.699 1.00 97.12 99 GLY A O 1
ATOM 774 N N . ILE A 1 100 ? 0.824 3.264 -10.924 1.00 98.06 100 ILE A N 1
ATOM 775 C CA . ILE 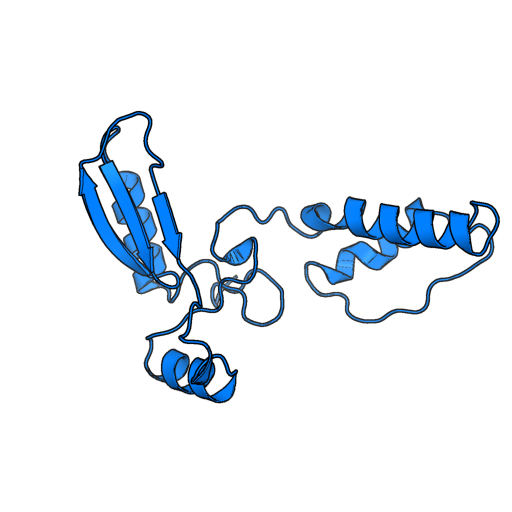A 1 100 ? 2.276 3.354 -11.141 1.00 98.06 100 ILE A CA 1
ATOM 776 C C . ILE A 1 100 ? 2.679 3.476 -12.611 1.00 98.06 100 ILE A C 1
ATOM 778 O O . ILE A 1 100 ? 3.813 3.857 -12.886 1.00 98.06 100 ILE A O 1
ATOM 782 N N . VAL A 1 101 ? 1.774 3.209 -13.561 1.00 98.19 101 VAL A N 1
ATOM 783 C CA . VAL A 1 101 ? 2.131 3.136 -14.988 1.00 98.19 101 VAL A CA 1
ATOM 784 C C . VAL A 1 101 ? 2.766 4.422 -15.512 1.00 98.19 101 VAL A C 1
ATOM 786 O O . VAL A 1 101 ? 3.761 4.344 -16.227 1.00 98.19 101 VAL A O 1
ATOM 789 N N . GLN A 1 102 ? 2.264 5.595 -15.109 1.00 98.31 102 GLN A N 1
ATOM 790 C CA . GLN A 1 102 ? 2.859 6.869 -15.510 1.00 98.31 102 GLN A CA 1
ATOM 791 C C . GLN A 1 102 ? 4.267 7.030 -14.930 1.00 98.31 102 GLN A C 1
ATOM 793 O O . GLN A 1 102 ? 5.183 7.380 -15.662 1.00 98.31 102 GLN A O 1
ATOM 798 N N . GLY A 1 103 ? 4.473 6.725 -13.645 1.00 98.38 103 GLY A N 1
ATOM 799 C CA . GLY A 1 103 ? 5.801 6.806 -13.030 1.00 98.38 103 GLY A CA 1
ATOM 800 C C . GLY A 1 103 ? 6.808 5.850 -13.678 1.00 98.38 103 GLY A C 1
ATOM 801 O O . GLY A 1 103 ? 7.956 6.222 -13.920 1.00 98.38 103 GLY A O 1
ATOM 802 N N . THR A 1 104 ? 6.377 4.632 -14.022 1.00 98.69 104 THR A N 1
ATOM 803 C CA . THR A 1 104 ? 7.211 3.664 -14.751 1.00 98.69 104 THR A CA 1
ATOM 804 C C . THR A 1 104 ? 7.524 4.143 -16.171 1.00 98.69 104 THR A C 1
ATOM 806 O O . THR A 1 104 ? 8.670 4.049 -16.603 1.00 98.69 104 THR A O 1
ATOM 809 N N . TYR A 1 105 ? 6.538 4.704 -16.875 1.00 98.69 105 TYR A N 1
ATOM 810 C CA . TYR A 1 105 ? 6.724 5.307 -18.196 1.00 98.69 105 TYR A CA 1
ATOM 811 C C . TYR A 1 105 ? 7.728 6.465 -18.146 1.00 98.69 105 TYR A C 1
ATOM 813 O O . TYR A 1 105 ? 8.703 6.436 -18.889 1.00 98.69 105 TYR A O 1
ATOM 821 N N . GLU A 1 106 ? 7.558 7.425 -17.231 1.00 98.69 106 GLU A N 1
ATOM 822 C CA . GLU A 1 106 ? 8.475 8.566 -17.087 1.00 98.69 106 GLU A CA 1
ATOM 823 C C . GLU A 1 106 ? 9.898 8.110 -16.749 1.00 98.69 106 GLU A C 1
ATOM 825 O O . GLU A 1 106 ? 10.863 8.660 -17.270 1.00 98.69 106 GLU A O 1
ATOM 830 N N . THR A 1 107 ? 10.042 7.050 -15.946 1.00 98.81 107 THR A N 1
ATOM 831 C CA . THR A 1 107 ? 11.353 6.453 -15.643 1.00 98.81 107 THR A CA 1
ATOM 832 C C . THR A 1 107 ? 12.027 5.919 -16.908 1.00 98.81 107 THR A C 1
ATOM 834 O O . THR A 1 107 ? 13.201 6.203 -17.150 1.00 98.81 107 THR A O 1
ATOM 837 N N . PHE A 1 108 ? 11.303 5.165 -17.743 1.00 98.62 108 PHE A N 1
ATOM 838 C CA . PHE A 1 108 ? 11.855 4.649 -18.997 1.00 98.62 108 PHE A CA 1
ATOM 839 C C . PHE A 1 108 ? 12.131 5.756 -20.012 1.00 98.62 108 PHE A C 1
ATOM 841 O O . PHE A 1 108 ? 13.188 5.752 -20.639 1.00 98.62 108 PHE A O 1
ATOM 848 N N . VAL A 1 109 ? 11.226 6.724 -20.154 1.00 98.62 109 VAL A N 1
ATOM 849 C CA . VAL A 1 109 ? 11.422 7.878 -21.037 1.00 98.62 109 VAL A CA 1
ATOM 850 C C . VAL A 1 109 ? 12.655 8.672 -20.621 1.00 98.62 109 VAL A C 1
ATOM 852 O O . VAL A 1 109 ? 13.465 9.023 -21.478 1.00 98.62 109 VAL A O 1
ATOM 855 N N . GLU A 1 110 ? 12.845 8.913 -19.325 1.00 98.75 110 GLU A N 1
ATOM 856 C CA . GLU A 1 110 ? 14.010 9.638 -18.825 1.00 98.75 110 GLU A CA 1
ATOM 857 C C . GLU A 1 110 ? 15.309 8.846 -19.024 1.00 98.75 110 GLU A C 1
ATOM 859 O O . GLU A 1 110 ? 16.292 9.399 -19.517 1.00 98.75 110 GLU A O 1
ATOM 864 N N . ALA A 1 111 ? 15.305 7.529 -18.791 1.00 98.62 111 ALA A N 1
ATOM 865 C CA . ALA A 1 111 ? 16.432 6.672 -19.169 1.00 98.62 111 ALA A CA 1
ATOM 866 C C . ALA A 1 111 ? 16.718 6.736 -20.687 1.00 98.62 111 ALA A C 1
ATOM 868 O O . ALA A 1 111 ? 17.874 6.782 -21.112 1.00 98.62 111 ALA A O 1
ATOM 869 N N . GLY A 1 112 ? 15.672 6.806 -21.517 1.00 98.50 112 GLY A N 1
ATOM 870 C CA . GLY A 1 112 ? 15.765 7.038 -22.958 1.00 98.50 112 GLY A CA 1
ATOM 871 C C . GLY A 1 112 ? 16.413 8.378 -23.313 1.00 98.50 112 GLY A C 1
ATOM 872 O O . GLY A 1 112 ? 17.284 8.425 -24.183 1.00 98.50 112 GLY A O 1
ATOM 873 N N . ARG A 1 113 ? 16.049 9.466 -22.624 1.00 98.56 113 ARG A N 1
ATOM 874 C CA . ARG A 1 113 ? 16.662 10.798 -22.791 1.00 98.56 113 ARG A CA 1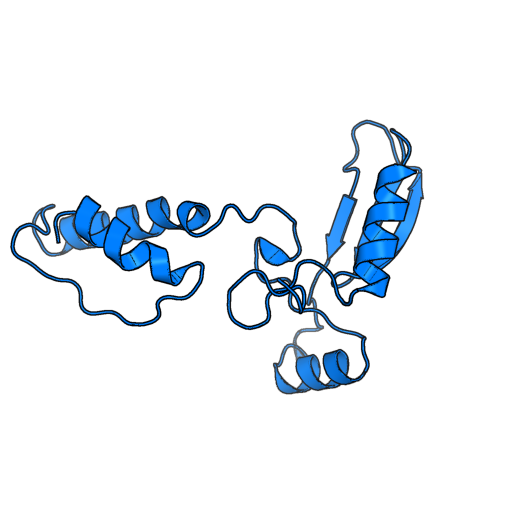
ATOM 875 C C . ARG A 1 113 ? 18.142 10.790 -22.434 1.00 98.56 113 ARG A C 1
ATOM 877 O O . ARG A 1 113 ? 18.943 11.278 -23.227 1.00 98.56 113 ARG A O 1
ATOM 884 N N . GLN A 1 114 ? 18.503 10.183 -21.307 1.00 98.69 114 GLN A N 1
ATOM 885 C CA . GLN A 1 114 ? 19.880 10.181 -20.810 1.00 98.69 114 GLN A CA 1
ATOM 886 C C . GLN A 1 114 ? 20.817 9.270 -21.610 1.00 98.69 114 GLN A C 1
ATOM 888 O O . GLN A 1 114 ? 21.969 9.630 -21.838 1.00 98.69 114 GLN A O 1
ATOM 893 N N . HIS A 1 115 ? 20.346 8.103 -22.062 1.00 98.44 115 HIS A N 1
ATOM 894 C CA . HIS A 1 115 ? 21.223 7.086 -22.658 1.00 98.44 115 HIS A CA 1
ATOM 895 C C . HIS A 1 115 ? 21.041 6.901 -24.167 1.00 98.44 115 HIS A C 1
ATOM 897 O O . HIS A 1 115 ? 21.931 6.371 -24.833 1.00 98.44 115 HIS A O 1
ATOM 903 N N . TYR A 1 116 ? 19.909 7.336 -24.725 1.00 98.19 116 TYR A N 1
ATOM 904 C CA . TYR A 1 116 ? 19.495 6.978 -26.083 1.00 98.19 116 TYR A CA 1
ATOM 905 C C . TYR A 1 116 ? 18.881 8.147 -26.866 1.00 98.19 116 TYR A C 1
ATOM 907 O O . TYR A 1 116 ? 18.042 7.937 -27.740 1.00 98.19 116 TYR A O 1
ATOM 915 N N . GLN A 1 117 ? 19.315 9.380 -26.573 1.00 96.94 117 GLN A N 1
ATOM 916 C CA . GLN A 1 117 ? 18.919 10.596 -27.306 1.00 96.94 117 GLN A CA 1
ATOM 917 C C . GLN A 1 117 ? 17.393 10.811 -27.328 1.00 96.94 117 GLN A C 1
ATOM 919 O O . GLN A 1 117 ? 16.834 11.339 -28.285 1.00 96.94 117 GLN A O 1
ATOM 924 N N . GLY A 1 118 ? 16.706 10.378 -26.269 1.00 93.31 118 GLY A N 1
ATOM 925 C CA . GLY A 1 118 ? 15.267 10.574 -26.091 1.00 93.31 118 GLY A CA 1
ATOM 926 C C . GLY A 1 118 ? 14.378 9.502 -26.711 1.00 93.31 118 GLY A C 1
ATOM 927 O O . GLY A 1 118 ? 13.165 9.613 -26.573 1.00 93.31 118 GLY A O 1
ATOM 928 N N . SER A 1 119 ? 14.930 8.468 -27.359 1.00 94.31 119 SER A N 1
ATOM 929 C CA . SER A 1 119 ? 14.131 7.432 -28.024 1.00 94.31 119 SER A CA 1
ATOM 930 C C . SER A 1 119 ? 14.564 6.020 -27.646 1.00 94.31 119 SER A C 1
ATOM 932 O O . SER A 1 119 ? 15.729 5.641 -27.786 1.00 94.31 119 SER A O 1
ATOM 934 N N . LEU A 1 120 ? 13.592 5.209 -27.224 1.00 98.19 120 LEU A N 1
ATOM 935 C CA . LEU A 1 120 ? 13.777 3.774 -27.009 1.00 98.19 120 LEU A CA 1
ATOM 936 C C . LEU A 1 120 ? 13.394 2.918 -28.228 1.00 98.19 120 LEU A C 1
ATOM 938 O O . LEU A 1 120 ? 13.500 1.696 -28.162 1.00 98.19 120 LEU A O 1
ATOM 942 N N . LYS A 1 121 ? 13.030 3.528 -29.366 1.00 98.06 121 LYS A N 1
ATOM 943 C CA . LYS A 1 121 ? 12.638 2.795 -30.580 1.00 98.06 121 LYS A CA 1
ATOM 944 C C . LYS A 1 121 ? 13.728 1.820 -31.033 1.00 98.06 121 LYS A C 1
ATOM 946 O O . LYS A 1 121 ? 14.870 2.217 -31.256 1.00 98.06 121 LYS A O 1
ATOM 951 N N . GLY A 1 122 ? 13.349 0.556 -31.230 1.00 97.81 122 GLY A N 1
ATOM 952 C CA . GLY A 1 122 ? 14.261 -0.511 -31.661 1.00 97.81 122 GLY A CA 1
ATOM 953 C C . GLY A 1 122 ? 15.159 -1.053 -30.545 1.00 97.81 122 GLY A C 1
ATOM 954 O O . GLY A 1 122 ? 16.103 -1.791 -30.824 1.00 97.81 122 GLY A O 1
ATOM 955 N N . ARG A 1 123 ? 14.887 -0.676 -29.294 1.00 98.19 123 ARG A N 1
ATOM 956 C CA . ARG A 1 123 ? 15.493 -1.262 -28.095 1.00 98.19 123 ARG A CA 1
ATOM 957 C C . ARG A 1 123 ? 14.501 -2.238 -27.474 1.00 98.19 123 ARG A C 1
ATOM 959 O O . ARG A 1 123 ? 13.484 -2.536 -28.077 1.00 98.19 123 ARG A O 1
ATOM 966 N N . TRP A 1 124 ? 14.855 -2.791 -26.324 1.00 98.12 124 TRP A N 1
ATOM 967 C CA . TRP A 1 124 ? 13.991 -3.655 -25.530 1.00 98.12 124 TRP A CA 1
ATOM 968 C C . TRP A 1 124 ? 14.393 -3.519 -24.061 1.00 98.12 124 TRP A C 1
ATOM 970 O O . TRP A 1 124 ? 15.552 -3.228 -23.750 1.00 98.12 124 TRP A O 1
ATOM 980 N N . VAL A 1 125 ? 13.435 -3.720 -23.158 1.00 98.50 125 VAL A N 1
ATOM 981 C CA . VAL A 1 125 ? 13.666 -3.708 -21.708 1.00 98.50 125 VAL A CA 1
ATOM 982 C C . VAL A 1 125 ? 13.579 -5.134 -21.180 1.00 98.50 125 VAL A C 1
ATOM 984 O O . VAL A 1 125 ? 12.546 -5.789 -21.309 1.00 98.50 125 VAL A O 1
ATOM 987 N N . LEU A 1 126 ? 14.653 -5.610 -20.549 1.00 98.44 126 LEU A N 1
ATOM 988 C CA . LEU A 1 126 ? 14.629 -6.846 -19.771 1.00 98.44 126 LEU A CA 1
ATOM 989 C C . LEU A 1 126 ? 14.207 -6.536 -18.338 1.00 98.44 126 LEU A C 1
ATOM 991 O O . LEU A 1 126 ? 14.854 -5.737 -17.666 1.00 98.44 126 LEU A O 1
ATOM 995 N N . THR A 1 127 ? 13.151 -7.182 -17.855 1.00 98.50 127 THR A N 1
ATOM 996 C CA . THR A 1 127 ? 12.702 -7.041 -16.466 1.00 98.50 127 THR A CA 1
ATOM 997 C C . THR A 1 127 ? 11.970 -8.299 -15.986 1.00 98.50 127 THR A C 1
ATOM 999 O O . THR A 1 127 ? 11.748 -9.233 -16.757 1.00 98.50 127 THR A O 1
ATOM 1002 N N . ALA A 1 128 ? 11.605 -8.335 -14.705 1.00 98.19 128 ALA A N 1
ATOM 1003 C CA . ALA A 1 128 ? 10.866 -9.416 -14.065 1.00 98.19 128 ALA A CA 1
ATOM 1004 C C . ALA A 1 128 ? 9.780 -8.876 -13.114 1.00 98.19 128 ALA A C 1
ATOM 1006 O O . ALA A 1 128 ? 9.767 -7.703 -12.740 1.00 98.19 128 ALA A O 1
ATOM 1007 N N . GLY A 1 129 ? 8.866 -9.761 -12.703 1.00 97.25 129 GLY A N 1
ATOM 1008 C CA . GLY A 1 129 ? 7.803 -9.465 -11.739 1.00 97.25 129 GLY A CA 1
ATOM 1009 C C . GLY A 1 129 ? 6.560 -8.823 -12.364 1.00 97.25 129 GLY A C 1
ATOM 1010 O O . GLY A 1 129 ? 6.513 -7.622 -12.608 1.00 97.25 129 GLY A O 1
ATOM 1011 N N . LEU A 1 130 ? 5.500 -9.615 -12.539 1.00 97.50 130 LEU A N 1
ATOM 1012 C CA . LEU A 1 130 ? 4.208 -9.176 -13.094 1.00 97.50 130 LEU A CA 1
ATOM 1013 C C . LEU A 1 130 ? 3.097 -9.167 -12.029 1.00 97.50 130 LEU A C 1
ATOM 1015 O O . LEU A 1 130 ? 1.976 -9.606 -12.268 1.00 97.50 130 LEU A O 1
ATOM 1019 N N . GLY A 1 131 ? 3.424 -8.693 -10.822 1.00 95.94 131 GLY A N 1
ATOM 1020 C CA . GLY A 1 131 ? 2.435 -8.460 -9.761 1.00 95.94 131 GLY A CA 1
ATOM 1021 C C . GLY A 1 131 ? 1.573 -7.216 -10.022 1.00 95.94 131 GLY A C 1
ATOM 1022 O O . GLY A 1 131 ? 1.716 -6.563 -11.050 1.00 95.94 131 GLY A O 1
ATOM 1023 N N . GLY A 1 132 ? 0.731 -6.815 -9.062 1.00 92.75 132 GLY A N 1
ATOM 1024 C CA . GLY A 1 132 ? -0.198 -5.682 -9.245 1.00 92.75 132 GLY A CA 1
ATOM 1025 C C . GLY A 1 132 ? 0.457 -4.354 -9.666 1.00 92.75 132 GLY A C 1
ATOM 1026 O O . GLY A 1 132 ? -0.127 -3.607 -10.443 1.00 92.75 132 GLY A O 1
ATOM 1027 N N . MET A 1 133 ? 1.682 -4.077 -9.202 1.00 97.00 133 MET A N 1
ATOM 1028 C CA . MET A 1 133 ? 2.463 -2.897 -9.617 1.00 97.00 133 MET A CA 1
ATOM 1029 C C . MET A 1 133 ? 3.390 -3.212 -10.795 1.00 97.00 133 MET A C 1
ATOM 1031 O O . MET A 1 133 ? 3.390 -2.503 -11.795 1.00 97.00 133 MET A O 1
ATOM 1035 N N . GLY A 1 134 ? 4.152 -4.309 -10.708 1.00 96.69 134 GLY A N 1
ATOM 1036 C CA . GLY A 1 134 ? 5.099 -4.715 -11.753 1.00 96.69 134 GLY A CA 1
ATOM 1037 C C . GLY A 1 134 ? 4.441 -5.049 -13.099 1.00 96.69 134 GLY A C 1
ATOM 1038 O O . GLY A 1 134 ? 5.083 -4.936 -14.137 1.00 96.69 134 GLY A O 1
ATOM 1039 N N . GLY A 1 135 ? 3.147 -5.373 -13.115 1.00 97.50 135 GLY A N 1
ATOM 1040 C CA . GLY A 1 135 ? 2.359 -5.552 -14.335 1.00 97.50 135 GLY A CA 1
ATOM 1041 C C . GLY A 1 135 ? 2.194 -4.276 -15.170 1.00 97.50 135 GLY A C 1
ATOM 1042 O O . GLY A 1 135 ? 1.819 -4.368 -16.334 1.00 97.50 135 GLY A O 1
ATOM 1043 N N . ALA A 1 136 ? 2.511 -3.095 -14.626 1.00 98.12 136 ALA A N 1
ATOM 1044 C CA . ALA A 1 136 ? 2.549 -1.850 -15.392 1.00 98.12 136 ALA A CA 1
ATOM 1045 C C . ALA A 1 136 ? 3.782 -1.738 -16.309 1.00 98.12 136 ALA A C 1
ATOM 1047 O O . ALA A 1 136 ? 3.745 -0.995 -17.288 1.00 98.12 136 ALA A O 1
ATOM 1048 N N . GLN A 1 137 ? 4.857 -2.481 -16.016 1.00 98.69 137 GLN A N 1
ATOM 1049 C CA . GLN A 1 137 ? 6.122 -2.435 -16.756 1.00 98.69 137 GLN A CA 1
ATOM 1050 C C . GLN A 1 137 ? 5.981 -2.679 -18.268 1.00 98.69 137 GLN A C 1
ATOM 1052 O O . GLN A 1 137 ? 6.486 -1.843 -19.016 1.00 98.69 137 GLN A O 1
ATOM 1057 N N . PRO A 1 138 ? 5.310 -3.749 -18.755 1.00 98.50 138 PRO A N 1
ATOM 1058 C CA . PRO A 1 138 ? 5.188 -3.983 -20.194 1.00 98.50 138 PRO A CA 1
ATOM 1059 C C . PRO A 1 138 ? 4.469 -2.835 -20.910 1.00 98.50 138 PRO A C 1
ATOM 1061 O O . PRO A 1 138 ? 4.971 -2.335 -21.910 1.00 98.50 138 PRO A O 1
ATOM 1064 N N . LEU A 1 139 ? 3.343 -2.357 -20.365 1.00 98.56 139 LEU A N 1
ATOM 1065 C CA . LEU A 1 139 ? 2.602 -1.245 -20.963 1.00 98.56 139 LEU A CA 1
ATOM 1066 C C . LEU A 1 139 ? 3.434 0.045 -20.970 1.00 98.56 139 LEU A C 1
ATOM 1068 O O . LEU A 1 139 ? 3.493 0.729 -21.985 1.00 98.56 139 LEU A O 1
ATOM 1072 N N . ALA A 1 140 ? 4.107 0.360 -19.863 1.00 98.62 140 ALA A N 1
ATOM 1073 C CA . ALA A 1 140 ? 4.964 1.536 -19.762 1.00 98.62 140 ALA A CA 1
ATOM 1074 C C . ALA A 1 140 ? 6.140 1.499 -20.753 1.00 98.62 140 ALA A C 1
ATOM 1076 O O . ALA A 1 140 ? 6.414 2.507 -21.401 1.00 98.62 140 ALA A O 1
ATOM 1077 N N . ALA A 1 141 ? 6.808 0.350 -20.899 1.00 98.56 141 ALA A N 1
ATOM 1078 C CA . ALA A 1 141 ? 7.908 0.176 -21.847 1.00 98.56 141 ALA A CA 1
ATOM 1079 C C . ALA A 1 141 ? 7.432 0.357 -23.298 1.00 98.56 141 ALA A C 1
ATOM 1081 O O . ALA A 1 141 ? 8.035 1.129 -24.042 1.00 98.56 141 ALA A O 1
ATOM 1082 N N . THR A 1 142 ? 6.299 -0.257 -23.664 1.00 98.38 142 THR A N 1
ATOM 1083 C CA . THR A 1 142 ? 5.691 -0.094 -24.993 1.00 98.38 142 THR A CA 1
ATOM 1084 C C . THR A 1 142 ? 5.299 1.358 -25.272 1.00 98.38 142 THR A C 1
ATOM 1086 O O . THR A 1 142 ? 5.567 1.865 -26.359 1.00 98.38 142 THR A O 1
ATOM 1089 N N . LEU A 1 143 ? 4.706 2.064 -24.300 1.00 98.25 143 LEU A N 1
ATOM 1090 C CA . LEU A 1 143 ? 4.363 3.486 -24.444 1.00 98.25 143 LEU A CA 1
ATOM 1091 C C . LEU A 1 143 ? 5.607 4.374 -24.593 1.00 98.25 143 LEU A C 1
ATOM 1093 O O . LEU A 1 143 ? 5.576 5.340 -25.351 1.00 98.25 143 LEU A O 1
ATOM 1097 N N . ALA A 1 144 ? 6.705 4.038 -23.910 1.00 98.25 144 ALA A N 1
ATOM 1098 C CA . ALA A 1 144 ? 7.995 4.715 -24.056 1.00 98.25 144 ALA A CA 1
ATOM 1099 C C . ALA A 1 144 ? 8.711 4.379 -25.385 1.00 98.25 144 ALA A C 1
ATOM 1101 O O . ALA A 1 144 ? 9.727 4.995 -25.716 1.00 98.25 144 ALA A O 1
ATOM 1102 N N . GLY A 1 145 ? 8.180 3.428 -26.160 1.00 97.56 145 GLY A N 1
ATOM 1103 C CA . GLY A 1 145 ? 8.669 3.042 -27.482 1.00 97.56 145 GLY A CA 1
ATOM 1104 C C . GLY A 1 145 ? 9.757 1.969 -27.484 1.00 97.56 145 GLY A C 1
ATOM 1105 O O . GLY A 1 145 ? 10.382 1.786 -28.529 1.00 97.56 145 GLY A O 1
ATOM 1106 N N . ALA A 1 146 ? 9.996 1.305 -26.349 1.00 96.38 146 ALA A N 1
ATOM 1107 C CA . ALA A 1 146 ? 10.887 0.147 -26.240 1.00 96.38 146 ALA A CA 1
ATOM 1108 C C . ALA A 1 146 ? 10.206 -1.165 -26.653 1.00 96.38 146 ALA A C 1
ATOM 1110 O O . ALA A 1 146 ? 8.954 -1.210 -26.716 1.00 96.38 146 ALA A O 1
#

Sequence (146 aa):
PHELVVYGGIGRAARNWECYDAIVKALKNLESDETLLVQSGKPVGVFKTHENSPRVLIANSNLVPHWATWEHFNELDAKGLAMYGQMTAGSWIYIGSQGIVQGTYETFVEAGRQHYQGSLKGRWVLTAGLGGMGGAQPLAATLAGA

InterPro domains:
  IPR023637 Urocanase-like [PTHR12216] (1-145)
  IPR035085 Urocanase, Rossmann-like domain [PF01175] (96-146)
  IPR035400 Urocanase, N-terminal domain [PF17391] (1-93)
  IPR036190 Urocanase superfamily [SSF111326] (1-146)
  IPR038364 Urocanase, central domain superfamily [G3DSA:3.40.50.10730] (102-146)

Foldseek 3Di:
DQQQADWDPQAHQALGVVQVVVVVVCVVPQDLQKAFEAEQRHGDDIDGHGNPDDNYDYDAQDDDVVQSDPVNQVVCSVVSNHGHNDDCRNVPNDDWLVVCLVVLLVVLQVVCVVPPVRACAPHDDDDDDCIRNCVSNVVSRVVSRD

pLDDT: mean 98.18, std 1.22, range [90.12, 98.94]

Secondary structure (DSSP, 8-state):
-TTSEEETTTEESSSSHHHHHHHHHHHHT--TTEEEEEETTEEEEEEE--TTS-SEEEE-S---GGG-SHHHHHHHHHTT-----TTTTTTT---TTHHHHHHHHHHHHHHHHHHHTT--TT--------STTTTHHHHHHHHTT-